Protein AF-A0A0Q9KBQ7-F1 (afdb_monomer_lite)

Foldseek 3Di:
DFAKDKDKDWPDPDAKDWDWDQDPVRDIDIDIFHDPPPDDDDDDVPDDDDTTDMDMDMDRRPPVRRVVVVLVCCVPPPDPDPDDD

Structure (mmCIF, N/CA/C/O backbone):
data_AF-A0A0Q9KBQ7-F1
#
_entry.id   AF-A0A0Q9KBQ7-F1
#
loop_
_atom_site.group_PDB
_atom_site.id
_a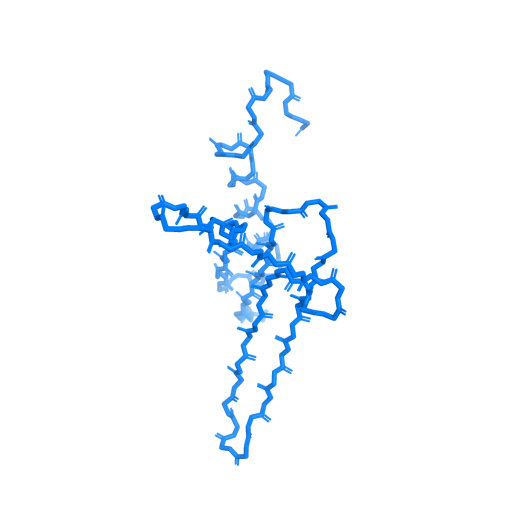tom_site.type_symbol
_atom_site.label_atom_id
_atom_site.label_alt_id
_atom_site.label_comp_id
_atom_site.label_asym_id
_atom_site.label_entity_id
_atom_site.label_seq_id
_atom_site.pdbx_PDB_ins_code
_atom_site.Cartn_x
_atom_site.Cartn_y
_atom_site.Cartn_z
_atom_site.occupancy
_atom_site.B_iso_or_equiv
_atom_site.auth_seq_id
_atom_site.auth_comp_id
_atom_site.auth_asym_id
_atom_site.auth_atom_id
_atom_site.pdbx_PDB_model_num
ATOM 1 N N . MET A 1 1 ? 17.089 1.569 -22.147 1.00 53.16 1 MET A N 1
ATOM 2 C CA . MET A 1 1 ? 17.091 0.533 -21.094 1.00 53.16 1 MET A CA 1
ATOM 3 C C . MET A 1 1 ? 15.737 0.588 -20.395 1.00 53.16 1 MET A C 1
ATOM 5 O O . MET A 1 1 ? 15.474 1.567 -19.711 1.00 53.16 1 MET A O 1
ATOM 9 N N . LYS A 1 2 ? 14.821 -0.345 -20.688 1.00 66.00 2 LYS A N 1
ATOM 10 C CA . LYS A 1 2 ? 13.483 -0.381 -20.071 1.00 66.00 2 LYS A CA 1
ATOM 11 C C . LYS A 1 2 ? 13.533 -1.364 -18.899 1.00 66.00 2 LYS A C 1
ATOM 13 O O . LYS A 1 2 ? 13.942 -2.501 -19.094 1.00 66.00 2 LYS A O 1
ATOM 18 N N . TYR A 1 3 ? 13.184 -0.899 -17.706 1.00 81.25 3 TYR A N 1
ATOM 19 C CA . TYR A 1 3 ? 13.089 -1.698 -16.486 1.00 81.25 3 TYR A CA 1
ATOM 20 C C . TYR A 1 3 ? 11.618 -1.819 -16.090 1.00 81.25 3 TYR A C 1
ATOM 22 O O . TYR A 1 3 ? 10.811 -0.932 -16.391 1.00 81.25 3 TYR A O 1
ATOM 30 N N . PHE A 1 4 ? 11.269 -2.940 -15.463 1.00 88.94 4 PHE A N 1
ATOM 31 C CA . PHE A 1 4 ? 9.926 -3.160 -14.952 1.00 88.94 4 PHE A CA 1
ATOM 32 C C . PHE A 1 4 ? 9.766 -2.486 -13.589 1.00 88.94 4 PHE A C 1
ATOM 34 O O . PHE A 1 4 ? 10.709 -2.425 -12.802 1.00 88.94 4 PHE A O 1
ATOM 41 N N . ILE A 1 5 ? 8.575 -1.956 -13.324 1.00 92.00 5 ILE A N 1
ATOM 42 C CA . ILE A 1 5 ? 8.254 -1.249 -12.084 1.00 92.00 5 ILE A CA 1
ATOM 43 C C . ILE A 1 5 ? 6.922 -1.743 -11.553 1.00 92.00 5 ILE A C 1
ATOM 45 O O . ILE A 1 5 ? 5.949 -1.827 -12.305 1.00 92.00 5 ILE A O 1
ATOM 49 N N . TYR A 1 6 ? 6.892 -1.987 -10.248 1.00 92.38 6 TYR A N 1
ATOM 50 C CA . TYR A 1 6 ? 5.681 -2.1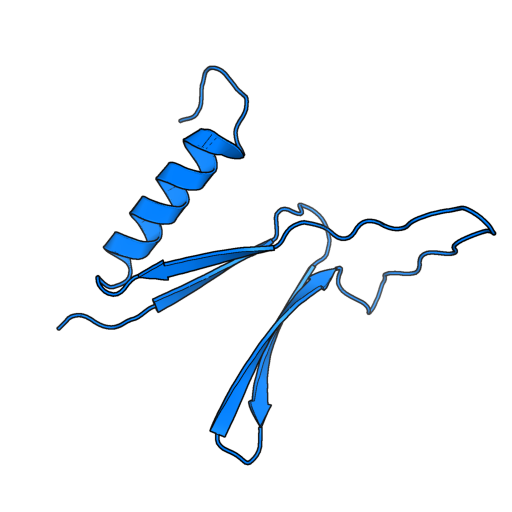46 -9.460 1.00 92.38 6 TYR A CA 1
ATOM 51 C C . TYR A 1 6 ? 5.489 -0.884 -8.621 1.00 92.38 6 TYR A C 1
ATOM 53 O O . TYR A 1 6 ? 6.392 -0.478 -7.894 1.00 92.38 6 TYR A O 1
ATOM 61 N N . GLY A 1 7 ? 4.337 -0.238 -8.756 1.00 91.81 7 GLY A N 1
ATOM 62 C CA . GLY A 1 7 ? 3.950 0.903 -7.939 1.00 91.81 7 GLY A CA 1
ATOM 63 C C . GLY A 1 7 ? 2.758 0.541 -7.070 1.00 91.81 7 GLY A C 1
ATOM 64 O O . GLY A 1 7 ? 1.828 -0.102 -7.556 1.00 91.81 7 GLY A O 1
ATOM 65 N N . PHE A 1 8 ? 2.739 1.044 -5.841 1.00 92.38 8 PHE A N 1
ATOM 66 C CA . PHE A 1 8 ? 1.669 0.816 -4.871 1.00 92.38 8 PHE A CA 1
ATOM 67 C C . PHE A 1 8 ? 1.170 2.154 -4.319 1.00 92.38 8 PHE A C 1
ATOM 69 O O . PHE A 1 8 ? 1.969 3.050 -4.043 1.00 92.38 8 PHE A O 1
ATOM 76 N N . ASN A 1 9 ? -0.143 2.299 -4.164 1.00 91.19 9 ASN A N 1
ATOM 77 C CA . ASN A 1 9 ? -0.765 3.449 -3.520 1.00 91.19 9 ASN A CA 1
ATOM 78 C C . ASN A 1 9 ? -1.948 3.010 -2.654 1.00 91.19 9 ASN A C 1
ATOM 80 O O . ASN A 1 9 ? -2.752 2.190 -3.086 1.00 91.19 9 ASN A O 1
ATOM 84 N N . LEU A 1 10 ? -2.055 3.544 -1.440 1.00 91.25 10 LEU A N 1
ATOM 85 C CA . LEU A 1 10 ? -3.189 3.283 -0.562 1.00 91.25 10 LEU A CA 1
ATOM 86 C C . LEU A 1 10 ? -4.196 4.424 -0.684 1.00 91.25 10 LEU A C 1
ATOM 88 O O . LEU A 1 10 ? -3.853 5.582 -0.442 1.00 91.25 10 LEU A O 1
ATOM 92 N N . VAL A 1 11 ? -5.446 4.097 -1.010 1.00 89.94 11 VAL A N 1
ATOM 93 C CA . VAL A 1 11 ? -6.560 5.051 -1.047 1.00 89.94 11 VAL A CA 1
ATOM 94 C C . VAL A 1 11 ? -7.011 5.320 0.386 1.00 89.94 11 VAL A C 1
ATOM 96 O O . VAL A 1 11 ? -8.031 4.824 0.859 1.00 89.94 11 VAL A O 1
ATOM 99 N N . TYR A 1 12 ? -6.183 6.063 1.113 1.00 87.75 12 TYR A N 1
ATOM 100 C CA . TYR A 1 12 ? -6.380 6.383 2.517 1.00 87.75 12 TYR A CA 1
ATOM 101 C C . TYR A 1 12 ? -5.614 7.654 2.877 1.00 87.75 12 TYR A C 1
ATOM 103 O O . TYR A 1 12 ? -4.438 7.789 2.555 1.00 87.75 12 TYR A O 1
ATOM 111 N N . SER A 1 13 ? -6.272 8.588 3.559 1.00 85.50 13 SER A N 1
ATOM 112 C CA . SER A 1 13 ? -5.664 9.852 3.993 1.00 85.50 13 SER A CA 1
ATOM 113 C C . SER A 1 13 ? -5.152 9.822 5.438 1.00 85.50 13 SER A C 1
ATOM 115 O O . SER A 1 13 ? -4.618 10.822 5.911 1.00 85.50 13 SER A O 1
ATOM 117 N N . GLY A 1 14 ? -5.369 8.718 6.162 1.00 86.88 14 GLY A N 1
ATOM 118 C CA . GLY A 1 14 ? -4.960 8.554 7.558 1.00 86.88 14 GLY A CA 1
ATOM 119 C C . GLY A 1 14 ? -3.588 7.894 7.721 1.00 86.88 14 GLY A C 1
ATOM 120 O O . GLY A 1 14 ? -2.827 7.742 6.768 1.00 86.88 14 GLY A O 1
ATOM 121 N N . ASN A 1 15 ? -3.279 7.469 8.950 1.00 87.50 15 ASN A N 1
ATOM 122 C CA . ASN A 1 15 ? -2.012 6.808 9.270 1.00 87.50 15 ASN A CA 1
ATOM 123 C C . ASN A 1 15 ? -1.912 5.423 8.607 1.00 87.50 15 ASN A C 1
ATOM 125 O O . ASN A 1 15 ? -2.675 4.510 8.935 1.00 87.50 15 ASN A O 1
ATOM 1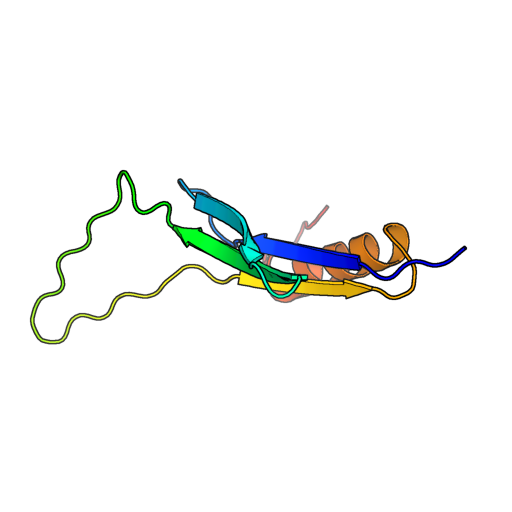29 N N . PHE A 1 16 ? -0.949 5.263 7.705 1.00 91.88 16 PHE A N 1
ATOM 130 C CA . PHE A 1 16 ? -0.711 4.028 6.970 1.00 91.88 16 PHE A CA 1
ATOM 131 C C . PHE A 1 16 ? 0.712 3.518 7.178 1.00 91.88 16 PHE A C 1
ATOM 133 O O . PHE A 1 16 ? 1.614 4.264 7.555 1.00 91.88 16 PHE A O 1
ATOM 140 N N . LEU A 1 17 ? 0.897 2.230 6.917 1.00 91.75 17 LEU A N 1
ATOM 141 C CA . LEU A 1 17 ? 2.194 1.579 6.838 1.00 91.75 17 LEU A CA 1
ATOM 142 C C . LEU A 1 17 ? 2.348 1.007 5.429 1.00 91.75 17 LEU A C 1
ATOM 144 O O . LEU A 1 17 ? 1.421 0.379 4.917 1.00 91.75 17 LEU A O 1
ATOM 148 N N . ALA A 1 18 ? 3.504 1.239 4.814 1.00 93.06 18 ALA A N 1
ATOM 149 C CA . ALA A 1 18 ? 3.932 0.581 3.588 1.00 93.06 18 ALA A CA 1
ATOM 150 C C . ALA A 1 18 ? 5.321 -0.002 3.851 1.00 93.06 18 ALA A C 1
ATOM 152 O O . ALA A 1 18 ? 6.246 0.746 4.160 1.00 93.06 18 ALA A O 1
ATOM 153 N N . ASP A 1 19 ? 5.435 -1.320 3.771 1.00 94.12 19 ASP A N 1
ATOM 154 C CA . ASP A 1 19 ? 6.623 -2.064 4.165 1.00 94.12 19 ASP A CA 1
ATOM 155 C C . ASP A 1 19 ? 7.031 -3.062 3.081 1.00 94.12 19 ASP A C 1
ATOM 157 O O . ASP A 1 19 ? 6.185 -3.593 2.351 1.00 94.12 19 ASP A O 1
ATOM 161 N N . VAL A 1 20 ? 8.337 -3.291 2.965 1.00 95.31 20 VAL A N 1
ATOM 162 C CA . VAL A 1 20 ? 8.919 -4.257 2.032 1.00 95.31 20 VAL A CA 1
ATOM 163 C C . VAL A 1 20 ? 9.916 -5.109 2.793 1.00 95.31 20 VAL A C 1
ATOM 165 O O . VAL A 1 20 ? 10.991 -4.644 3.163 1.00 95.31 20 VAL A O 1
ATOM 168 N N . GLU A 1 21 ? 9.568 -6.374 2.973 1.00 95.88 21 GLU A N 1
ATOM 169 C CA . GLU A 1 21 ? 10.416 -7.357 3.629 1.00 95.88 21 GLU A CA 1
ATOM 170 C C . GLU A 1 21 ? 11.001 -8.294 2.574 1.00 95.88 21 GLU A C 1
ATOM 172 O O . GLU A 1 21 ? 10.279 -8.784 1.704 1.00 95.88 21 GLU A O 1
ATOM 177 N N . VAL A 1 22 ? 12.309 -8.537 2.636 1.00 96.19 22 VAL A N 1
ATOM 178 C CA . VAL A 1 22 ? 12.977 -9.550 1.812 1.00 96.19 22 VAL A CA 1
ATOM 179 C C . VAL A 1 22 ? 13.346 -10.704 2.723 1.00 96.19 22 VAL A C 1
ATOM 181 O O . VAL A 1 22 ? 14.052 -10.509 3.713 1.00 96.19 22 VAL A O 1
ATOM 184 N N . ASP A 1 23 ? 12.834 -11.889 2.408 1.00 94.06 23 ASP A N 1
ATOM 185 C CA . ASP A 1 23 ? 13.108 -13.080 3.199 1.00 94.06 23 ASP A CA 1
ATOM 186 C C . ASP A 1 23 ? 14.478 -13.700 2.872 1.00 94.06 23 ASP A C 1
ATOM 188 O O . ASP A 1 23 ? 15.191 -13.299 1.952 1.00 94.06 23 ASP A O 1
ATOM 192 N N . GLN A 1 24 ? 14.847 -14.725 3.638 1.00 95.06 24 GLN A N 1
ATOM 193 C CA . GLN A 1 24 ? 16.088 -15.482 3.450 1.00 95.06 24 GLN A CA 1
ATOM 194 C C . GLN A 1 24 ? 16.171 -16.256 2.117 1.00 95.06 24 GLN A C 1
ATOM 196 O O . GLN A 1 24 ? 17.214 -16.835 1.822 1.00 95.06 24 GLN A O 1
ATOM 201 N N . TYR A 1 25 ? 15.080 -16.313 1.347 1.00 95.75 25 TYR A N 1
ATOM 202 C CA . TYR A 1 25 ? 14.987 -16.952 0.034 1.00 95.75 25 TYR A CA 1
ATOM 203 C C . TYR A 1 25 ? 14.933 -15.916 -1.102 1.00 95.75 25 TYR A C 1
ATOM 205 O O . TYR A 1 25 ? 14.474 -16.236 -2.200 1.00 95.75 25 TYR A O 1
ATOM 213 N N . ASP A 1 26 ? 15.373 -14.680 -0.842 1.00 93.50 26 ASP A N 1
ATOM 214 C CA . ASP A 1 26 ? 15.377 -13.556 -1.787 1.00 93.50 26 ASP A CA 1
ATOM 215 C C . ASP A 1 26 ? 13.982 -13.215 -2.352 1.00 93.50 26 ASP A C 1
ATOM 217 O O . ASP A 1 26 ? 13.845 -12.645 -3.439 1.00 93.50 26 ASP A O 1
ATOM 221 N N . THR A 1 27 ? 12.917 -13.533 -1.611 1.00 94.31 27 THR A N 1
ATOM 222 C CA . THR A 1 27 ? 11.544 -13.186 -1.985 1.00 94.31 27 THR A CA 1
ATOM 223 C C . THR A 1 27 ? 11.125 -11.893 -1.297 1.00 94.31 27 THR A C 1
ATOM 225 O O . THR A 1 27 ? 11.127 -11.790 -0.073 1.00 94.31 27 THR A O 1
ATOM 228 N N . ALA A 1 28 ? 10.720 -10.901 -2.092 1.00 94.31 28 ALA A N 1
ATOM 229 C CA . ALA A 1 28 ? 10.203 -9.635 -1.582 1.00 94.31 28 ALA A CA 1
ATOM 230 C C . ALA A 1 28 ? 8.687 -9.711 -1.336 1.00 94.31 28 ALA A C 1
ATOM 232 O O . ALA A 1 28 ? 7.908 -9.984 -2.254 1.00 94.31 28 ALA A O 1
ATOM 233 N N . ARG A 1 29 ? 8.257 -9.403 -0.113 1.00 95.00 29 ARG A N 1
ATOM 234 C CA . ARG A 1 29 ? 6.857 -9.203 0.265 1.00 95.00 29 ARG A CA 1
ATOM 235 C C . ARG A 1 29 ? 6.602 -7.720 0.494 1.00 95.00 29 ARG A C 1
ATOM 237 O O . ARG A 1 29 ? 7.214 -7.110 1.361 1.00 95.00 29 ARG A O 1
ATOM 244 N N . VAL A 1 30 ? 5.653 -7.162 -0.253 1.00 93.88 30 VAL A N 1
ATOM 245 C CA . VAL A 1 30 ? 5.174 -5.787 -0.062 1.00 93.88 30 VAL A CA 1
ATOM 246 C C . VAL A 1 30 ? 3.866 -5.825 0.721 1.00 93.88 30 VAL A C 1
ATOM 248 O O . VAL A 1 30 ? 2.920 -6.491 0.301 1.00 93.88 30 VAL A O 1
ATOM 251 N N . THR A 1 31 ? 3.802 -5.093 1.829 1.00 93.69 31 THR A N 1
ATOM 252 C CA . THR A 1 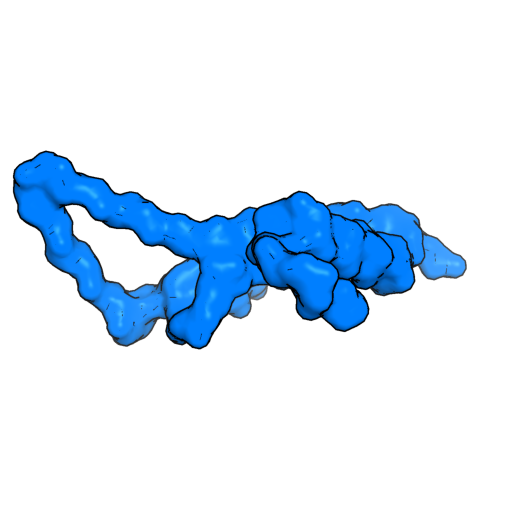31 ? 2.606 -4.970 2.673 1.00 93.69 31 THR A CA 1
ATOM 253 C C . THR A 1 31 ? 2.214 -3.505 2.780 1.00 93.69 31 THR A C 1
ATOM 255 O O . THR A 1 31 ? 3.056 -2.656 3.052 1.00 93.69 31 THR A O 1
ATOM 258 N N . MET A 1 32 ? 0.937 -3.183 2.574 1.00 93.31 32 MET A N 1
ATOM 259 C CA . MET A 1 32 ? 0.446 -1.811 2.685 1.00 93.31 32 MET A CA 1
ATOM 260 C C . MET A 1 32 ? -0.965 -1.786 3.266 1.00 93.31 32 MET A C 1
ATOM 262 O O . MET A 1 32 ? -1.830 -2.541 2.828 1.00 93.31 32 MET A O 1
ATOM 266 N N . GLY A 1 33 ? -1.203 -0.917 4.243 1.00 92.12 33 GLY A N 1
ATOM 267 C CA . GLY A 1 33 ? -2.491 -0.841 4.924 1.00 92.12 33 GLY A CA 1
ATOM 268 C C . GLY A 1 33 ? -2.499 0.159 6.071 1.00 92.12 33 GLY A C 1
ATOM 269 O O . GLY A 1 33 ? -1.607 0.999 6.191 1.00 92.12 33 GLY A O 1
ATOM 270 N N . ILE A 1 34 ? -3.522 0.072 6.922 1.00 91.31 34 ILE A N 1
ATOM 271 C CA . ILE A 1 34 ? -3.607 0.894 8.133 1.00 91.31 34 ILE A CA 1
ATOM 272 C C . ILE A 1 34 ? -2.448 0.537 9.066 1.00 91.31 34 ILE A C 1
ATOM 274 O O . ILE A 1 34 ? -2.132 -0.636 9.259 1.00 91.31 34 ILE A O 1
ATOM 278 N N . ASN A 1 35 ? -1.822 1.557 9.650 1.00 89.19 35 ASN A N 1
ATOM 279 C CA . ASN A 1 35 ? -0.728 1.360 10.589 1.00 89.19 35 ASN A CA 1
ATOM 280 C C . ASN A 1 35 ? -1.226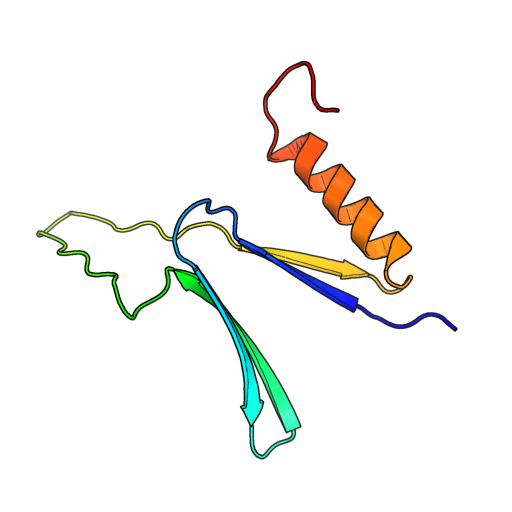 0.677 11.885 1.00 89.19 35 ASN A C 1
ATOM 282 O O . ASN A 1 35 ? -2.061 1.262 12.580 1.00 89.19 35 ASN A O 1
ATOM 286 N N . PRO A 1 36 ? -0.699 -0.508 12.254 1.00 84.38 36 PRO A N 1
ATOM 287 C CA . PRO A 1 36 ? -1.186 -1.271 13.404 1.00 84.38 36 PRO A CA 1
ATOM 288 C C . PRO A 1 36 ? -0.802 -0.669 14.765 1.00 84.38 36 PRO A C 1
ATOM 290 O O . PRO A 1 36 ? -1.422 -1.002 15.767 1.00 84.38 36 PRO A O 1
ATOM 293 N N . PHE A 1 37 ? 0.199 0.218 14.838 1.00 81.25 37 PHE A N 1
ATOM 294 C CA . PHE A 1 37 ? 0.753 0.683 16.120 1.00 81.25 37 PHE A CA 1
ATOM 295 C C . PHE A 1 37 ? -0.209 1.578 16.926 1.00 81.25 37 PHE A C 1
ATOM 297 O O . PHE A 1 37 ? -0.143 1.618 18.149 1.00 81.25 37 PHE A O 1
ATOM 304 N N . TYR A 1 38 ? -1.117 2.285 16.247 1.00 76.31 38 TYR A N 1
ATOM 305 C CA . TYR A 1 38 ? -2.103 3.189 16.862 1.00 76.31 38 TYR A CA 1
ATOM 306 C C . TYR A 1 38 ? -3.537 2.900 16.396 1.00 76.31 38 TYR A C 1
ATOM 308 O O . TYR A 1 38 ? -4.391 3.784 16.429 1.00 76.31 38 TYR A O 1
ATOM 316 N N . PHE A 1 39 ? -3.804 1.682 15.923 1.00 83.94 39 PHE A N 1
ATOM 317 C CA . PHE A 1 39 ? -5.107 1.308 15.388 1.00 83.94 39 PHE A CA 1
ATOM 318 C C . PHE A 1 39 ? -5.693 0.121 16.150 1.00 83.94 39 PHE A C 1
ATOM 320 O O . PHE A 1 39 ? -5.140 -0.976 16.136 1.00 83.94 39 PHE A O 1
ATOM 327 N N . SER A 1 40 ? -6.843 0.339 16.782 1.00 86.00 40 SER A N 1
ATOM 328 C CA . SER A 1 40 ? -7.683 -0.712 17.348 1.00 86.00 40 SER A CA 1
ATOM 329 C C . SER A 1 40 ? -9.121 -0.510 16.883 1.00 86.00 40 SER A C 1
ATOM 331 O O . SER A 1 40 ? -9.629 0.610 16.854 1.00 86.00 40 SER A O 1
ATOM 333 N N . TRP A 1 41 ? -9.774 -1.603 16.497 1.00 87.75 41 TRP A N 1
ATOM 334 C CA . TRP A 1 41 ? -11.175 -1.602 16.096 1.00 87.75 41 TRP A CA 1
ATOM 335 C C . TRP A 1 41 ? -11.881 -2.760 16.793 1.00 87.75 41 TRP A C 1
ATOM 337 O O . TRP A 1 41 ? -11.515 -3.919 16.596 1.00 87.75 41 TRP A O 1
ATOM 347 N N . GLN A 1 42 ? -12.858 -2.444 17.639 1.00 91.44 42 GLN A N 1
ATOM 348 C CA . GLN A 1 42 ? -13.712 -3.438 18.279 1.00 91.44 42 GLN A CA 1
ATOM 349 C C . GLN A 1 42 ? -14.887 -3.734 17.347 1.00 91.44 42 GLN A C 1
ATOM 351 O O . GLN A 1 42 ? -15.486 -2.805 16.816 1.00 91.44 42 GLN A O 1
ATOM 356 N N . LEU A 1 43 ? -15.164 -5.018 17.116 1.00 93.56 43 LEU A N 1
ATOM 357 C CA . LEU A 1 43 ? -16.294 -5.475 16.311 1.00 93.56 43 LEU A CA 1
ATOM 358 C C . LEU A 1 43 ? -17.285 -6.204 17.205 1.00 93.56 43 LEU A C 1
ATOM 360 O O . LEU A 1 43 ? -16.949 -7.235 17.790 1.00 93.56 43 LEU A O 1
ATOM 364 N N . GLU A 1 44 ? -18.500 -5.682 17.276 1.00 95.31 44 GLU A N 1
ATOM 365 C CA . GLU A 1 44 ? -19.621 -6.357 17.918 1.00 95.31 44 GLU A CA 1
ATOM 366 C C . GLU A 1 44 ? -20.233 -7.423 16.987 1.00 95.31 44 GLU A C 1
ATOM 368 O O . GLU A 1 44 ? -20.008 -7.415 15.769 1.00 95.31 44 GLU A O 1
ATOM 373 N N . PRO A 1 45 ? -21.017 -8.379 17.520 1.00 93.94 45 PRO A N 1
ATOM 374 C CA . PRO A 1 45 ? -21.654 -9.402 16.700 1.00 93.94 45 PRO A CA 1
ATOM 375 C C . PRO A 1 45 ? -22.503 -8.797 15.572 1.00 93.94 45 PRO A C 1
ATOM 377 O O . PRO A 1 45 ? -23.473 -8.083 15.815 1.00 93.94 45 PRO A O 1
ATOM 380 N N . GLY A 1 46 ? -22.154 -9.128 14.327 1.00 94.31 46 GLY A N 1
ATOM 381 C CA . GLY A 1 46 ? -22.835 -8.633 13.126 1.00 94.31 46 GLY A CA 1
ATOM 382 C C . GLY A 1 46 ? -22.219 -7.375 12.508 1.00 94.31 46 GLY A C 1
ATOM 383 O O . GLY A 1 46 ? -22.640 -6.982 11.421 1.00 94.31 46 GLY A O 1
ATOM 384 N N . GLU A 1 47 ? -21.211 -6.770 13.139 1.00 94.44 47 GLU A N 1
ATOM 385 C CA . GLU A 1 47 ? -20.447 -5.677 12.540 1.00 94.44 47 GLU A CA 1
ATOM 386 C C . GLU A 1 47 ? -19.405 -6.190 11.539 1.00 94.44 47 GLU A C 1
ATOM 388 O O . GLU A 1 47 ? -18.922 -7.322 11.612 1.00 94.44 47 GLU A O 1
ATOM 393 N N . ALA A 1 48 ? -19.039 -5.328 10.592 1.00 92.31 48 ALA A N 1
ATOM 394 C CA . ALA A 1 48 ? -18.018 -5.602 9.594 1.00 92.31 48 ALA A CA 1
ATOM 395 C C . ALA A 1 48 ? -17.007 -4.457 9.550 1.00 92.31 48 ALA A C 1
ATOM 397 O O . ALA A 1 48 ? -17.364 -3.284 9.666 1.00 92.31 48 ALA A O 1
ATOM 398 N N . PHE A 1 49 ? -15.744 -4.809 9.331 1.00 91.19 49 PHE A N 1
ATOM 399 C CA . PHE A 1 49 ? -14.670 -3.852 9.122 1.00 91.19 49 PHE A CA 1
ATOM 400 C C . PHE A 1 49 ? -14.213 -3.888 7.666 1.00 91.19 49 PHE A C 1
ATOM 402 O O . PHE A 1 49 ? -13.913 -4.956 7.135 1.00 91.19 49 PHE A O 1
ATOM 409 N N . GLN A 1 50 ? -14.128 -2.718 7.033 1.00 88.50 50 GLN A N 1
ATOM 410 C CA . GLN A 1 50 ? -13.627 -2.574 5.671 1.00 88.50 50 GLN A CA 1
ATOM 411 C C . GLN A 1 50 ? -12.285 -1.846 5.695 1.00 88.50 50 GLN A C 1
ATOM 413 O O . GLN A 1 50 ? -12.191 -0.701 6.137 1.00 88.50 50 GLN A O 1
ATOM 418 N N . THR A 1 51 ? -11.244 -2.498 5.181 1.00 90.81 51 THR A N 1
ATOM 419 C CA . THR A 1 51 ? -9.932 -1.870 5.011 1.00 90.81 51 THR A CA 1
ATOM 420 C C . THR A 1 51 ? -9.932 -0.914 3.814 1.00 90.81 51 THR A C 1
ATOM 422 O O . THR A 1 51 ? -10.673 -1.148 2.850 1.00 90.81 51 THR A O 1
ATOM 425 N N . PRO A 1 52 ? -9.063 0.113 3.818 1.00 89.44 52 PRO A N 1
ATOM 426 C CA . PRO A 1 52 ? -8.836 0.956 2.654 1.00 89.44 52 PRO A CA 1
ATOM 427 C C . PRO A 1 52 ? -8.359 0.152 1.442 1.00 89.44 52 PRO A C 1
ATOM 429 O O . PRO A 1 52 ? -7.733 -0.901 1.581 1.00 89.44 52 PRO A O 1
ATOM 432 N N . GLU A 1 53 ? -8.633 0.666 0.247 1.00 90.19 53 GLU A N 1
ATOM 433 C CA . GLU A 1 53 ? -8.258 0.010 -1.004 1.00 90.19 53 GLU A CA 1
ATOM 434 C C . GLU A 1 53 ? -6.790 0.285 -1.350 1.00 90.19 53 GLU A C 1
ATOM 436 O O . GLU A 1 53 ? -6.335 1.430 -1.344 1.00 90.19 53 GLU A O 1
ATOM 441 N N . ALA A 1 54 ? -6.045 -0.764 -1.695 1.00 90.88 54 ALA A N 1
ATOM 442 C CA . ALA A 1 54 ? -4.698 -0.649 -2.238 1.00 90.88 54 ALA A CA 1
ATOM 443 C C . ALA A 1 54 ? -4.735 -0.734 -3.770 1.00 90.88 54 ALA A C 1
ATOM 445 O O . ALA A 1 54 ? -5.195 -1.716 -4.353 1.00 90.88 54 ALA A O 1
ATOM 446 N N . VAL A 1 55 ? -4.210 0.291 -4.431 1.00 91.50 55 VAL A N 1
ATOM 447 C CA . VAL A 1 55 ? -4.005 0.345 -5.875 1.00 91.50 55 VAL A CA 1
ATOM 448 C C . VAL A 1 55 ? -2.604 -0.159 -6.200 1.00 91.50 55 VAL A C 1
ATOM 450 O O . VAL A 1 55 ? -1.613 0.354 -5.680 1.00 91.50 55 VAL A O 1
ATOM 453 N N . MET A 1 56 ? -2.518 -1.126 -7.113 1.00 91.81 56 MET A N 1
ATOM 454 C CA . MET A 1 56 ? -1.258 -1.657 -7.631 1.00 91.81 56 MET A CA 1
ATOM 455 C C . MET A 1 56 ? -1.165 -1.441 -9.142 1.00 91.81 56 MET A C 1
ATOM 457 O O . MET A 1 56 ? -2.117 -1.688 -9.882 1.00 91.81 56 MET A O 1
ATOM 461 N N . VAL A 1 57 ? 0.005 -1.004 -9.605 1.00 91.94 57 VAL A N 1
ATOM 462 C CA . VAL A 1 57 ? 0.304 -0.768 -11.020 1.00 91.94 57 VAL A CA 1
ATOM 463 C C . VAL A 1 57 ? 1.601 -1.470 -11.3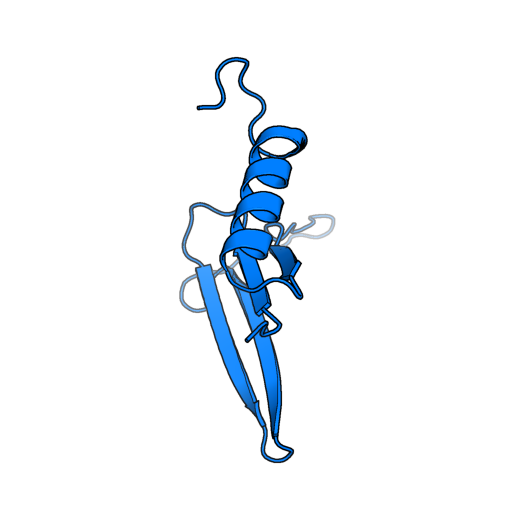98 1.00 91.94 57 VAL A C 1
ATOM 465 O O . VAL A 1 57 ? 2.596 -1.367 -10.688 1.00 91.94 57 VAL A O 1
ATOM 468 N N . TYR A 1 58 ? 1.606 -2.114 -12.562 1.00 91.81 58 TYR A N 1
ATOM 469 C CA . TYR A 1 58 ? 2.806 -2.640 -13.205 1.00 91.81 58 TYR A CA 1
ATOM 470 C C . TYR A 1 58 ? 3.102 -1.875 -14.501 1.00 91.81 58 TYR A C 1
ATOM 472 O O . TYR A 1 58 ? 2.191 -1.583 -15.277 1.00 91.81 58 TYR A O 1
ATOM 480 N N . SER A 1 59 ? 4.376 -1.577 -14.761 1.00 91.56 59 SER A N 1
ATOM 481 C CA . SER A 1 59 ? 4.841 -0.975 -16.016 1.00 91.56 59 SER A CA 1
ATOM 482 C C . SER A 1 59 ? 6.146 -1.613 -16.476 1.00 91.56 59 SER A C 1
ATOM 484 O O . SER A 1 59 ? 7.149 -1.546 -15.771 1.00 91.56 59 SER A O 1
ATOM 486 N N . GLY A 1 60 ? 6.163 -2.152 -17.697 1.00 91.88 60 GLY A N 1
ATOM 487 C CA . GLY A 1 60 ? 7.390 -2.573 -18.388 1.00 91.88 60 GLY A CA 1
ATOM 488 C C . GLY A 1 60 ? 8.119 -1.431 -19.113 1.00 91.88 60 GLY A C 1
ATOM 489 O O . GLY A 1 60 ? 9.126 -1.657 -19.779 1.00 91.88 60 GLY A O 1
ATOM 490 N N . GLU A 1 61 ? 7.609 -0.198 -19.033 1.00 90.19 61 GLU A N 1
ATOM 491 C CA . GLU A 1 61 ? 8.137 0.968 -19.757 1.00 90.19 61 GLU A CA 1
ATOM 492 C C . GLU A 1 61 ? 8.871 1.967 -18.852 1.00 90.19 61 GLU A C 1
ATOM 494 O O . GLU A 1 61 ? 9.034 3.137 -19.208 1.00 90.19 61 GLU A O 1
ATOM 499 N N . GLY A 1 62 ? 9.303 1.527 -17.670 1.00 88.94 62 GLY A N 1
ATOM 500 C CA . GLY A 1 62 ? 9.896 2.394 -16.659 1.00 88.94 62 GLY A CA 1
ATOM 501 C C . GLY A 1 62 ? 8.887 3.356 -16.016 1.00 88.94 62 GLY A C 1
ATOM 502 O O . GLY A 1 62 ? 7.664 3.180 -16.115 1.00 88.94 62 GLY A O 1
ATOM 503 N N . LEU A 1 63 ? 9.420 4.384 -15.341 1.00 88.44 63 LEU A N 1
ATOM 504 C CA . LEU A 1 63 ? 8.652 5.297 -14.480 1.00 88.44 63 LEU A CA 1
ATOM 505 C C . LEU A 1 63 ? 7.607 6.087 -15.264 1.00 88.44 63 LEU A C 1
ATOM 507 O O . LEU A 1 63 ? 6.473 6.215 -14.817 1.00 88.44 63 LEU A O 1
ATOM 511 N N . GLY A 1 64 ? 7.948 6.543 -16.472 1.00 89.19 64 GLY A N 1
ATOM 512 C CA . GLY A 1 64 ? 7.018 7.305 -17.306 1.00 89.19 64 GLY A CA 1
ATOM 513 C C . GLY A 1 64 ? 5.758 6.516 -17.676 1.00 89.19 64 GLY A C 1
ATOM 514 O O . GLY A 1 64 ? 4.662 7.075 -17.677 1.00 89.19 64 GLY A O 1
ATOM 515 N N . GLY A 1 65 ? 5.894 5.215 -17.959 1.00 88.38 65 GLY A N 1
ATOM 516 C CA . GLY A 1 65 ? 4.748 4.334 -18.205 1.00 88.38 65 GLY A CA 1
ATOM 517 C C . GLY A 1 65 ? 3.879 4.164 -16.961 1.00 88.38 65 GLY A C 1
ATOM 518 O O . GLY A 1 65 ? 2.663 4.336 -17.031 1.00 88.38 65 GLY A O 1
ATOM 519 N N . MET A 1 66 ? 4.514 3.927 -15.810 1.00 91.81 66 MET A N 1
ATOM 520 C CA . MET A 1 66 ? 3.831 3.782 -14.524 1.00 91.81 66 MET A CA 1
ATOM 521 C C . MET A 1 66 ? 3.033 5.045 -14.168 1.00 91.81 66 MET A C 1
ATOM 523 O O . MET A 1 66 ? 1.848 4.950 -13.852 1.00 91.81 66 MET A O 1
ATOM 527 N N . SER A 1 67 ? 3.643 6.230 -14.281 1.00 89.19 67 SER A N 1
ATOM 528 C CA . SER A 1 67 ? 2.975 7.504 -13.998 1.00 89.19 67 SER A CA 1
ATOM 529 C C . SER A 1 67 ? 1.738 7.699 -14.874 1.00 89.19 67 SER A C 1
ATOM 531 O O . SER A 1 67 ? 0.674 8.028 -14.357 1.00 89.19 67 SER A O 1
ATOM 533 N N . ARG A 1 68 ? 1.820 7.434 -16.188 1.00 90.69 68 ARG A N 1
ATOM 534 C CA . ARG A 1 68 ? 0.659 7.553 -17.092 1.00 90.69 68 ARG A CA 1
ATOM 535 C C . ARG A 1 68 ? -0.493 6.626 -16.697 1.00 90.69 68 ARG A C 1
ATOM 537 O O . ARG A 1 68 ? -1.649 7.044 -16.769 1.00 90.69 68 ARG A O 1
ATOM 544 N N . ILE A 1 69 ? -0.192 5.396 -16.271 1.00 88.00 69 ILE A N 1
ATOM 545 C CA . ILE A 1 69 ? -1.210 4.449 -15.792 1.00 88.00 69 ILE A CA 1
ATOM 546 C C . ILE A 1 69 ? -1.880 4.990 -14.523 1.00 88.00 69 ILE A C 1
ATOM 548 O O . ILE A 1 69 ? -3.110 5.019 -14.460 1.00 88.00 69 ILE A O 1
ATOM 552 N N . TYR A 1 70 ? -1.096 5.495 -13.565 1.00 86.94 70 TYR A N 1
ATOM 553 C CA . TYR A 1 70 ? -1.620 6.113 -12.344 1.00 86.94 70 TYR A CA 1
ATOM 554 C C . TYR A 1 70 ? -2.516 7.319 -12.628 1.00 86.94 70 TYR A C 1
ATOM 556 O O . TYR A 1 70 ? -3.653 7.358 -12.164 1.00 86.94 70 TYR A O 1
ATOM 564 N N . HIS A 1 71 ? -2.049 8.276 -13.434 1.00 86.88 71 HIS A N 1
ATOM 565 C CA . HIS A 1 71 ? -2.834 9.464 -13.784 1.00 86.88 71 HIS A CA 1
ATOM 566 C C . HIS A 1 71 ? -4.161 9.093 -14.455 1.00 86.88 71 HIS A C 1
ATOM 568 O O . HIS A 1 71 ? -5.207 9.649 -14.115 1.00 86.88 71 HIS A O 1
ATOM 574 N N . LYS A 1 72 ? -4.147 8.114 -15.371 1.00 86.19 72 LYS A N 1
ATOM 575 C CA . LYS A 1 72 ? -5.370 7.616 -16.009 1.00 86.19 72 LYS A CA 1
ATOM 576 C C . LYS A 1 72 ? -6.320 6.991 -14.989 1.00 86.19 72 LYS A C 1
ATOM 578 O O . LYS A 1 72 ? -7.520 7.259 -15.043 1.00 86.19 72 LYS A O 1
ATOM 583 N N . LEU A 1 73 ? -5.809 6.169 -14.072 1.00 84.56 73 LEU A N 1
ATOM 584 C CA . LEU A 1 73 ? -6.624 5.513 -13.052 1.00 84.56 73 LEU A CA 1
ATOM 585 C C . LEU A 1 73 ? -7.280 6.537 -12.119 1.00 84.56 73 LEU A C 1
ATOM 587 O O . LEU A 1 73 ? -8.498 6.503 -11.946 1.00 84.56 73 LEU A O 1
ATOM 591 N N . TYR A 1 74 ? -6.503 7.483 -11.583 1.00 83.06 74 TYR A N 1
ATOM 592 C CA . TYR A 1 74 ? -7.031 8.494 -10.668 1.00 83.06 74 TYR A CA 1
ATOM 593 C C . TYR A 1 74 ? -8.103 9.357 -11.322 1.00 83.06 74 TYR A C 1
ATOM 595 O O . TYR A 1 74 ? -9.172 9.535 -10.744 1.00 83.06 74 TYR A O 1
ATOM 603 N N . ARG A 1 75 ? -7.880 9.800 -12.563 1.00 80.00 75 ARG A N 1
ATOM 604 C CA . ARG A 1 75 ? -8.850 10.620 -13.296 1.00 80.00 75 ARG A CA 1
ATOM 605 C C . ARG A 1 75 ? -10.143 9.879 -13.647 1.00 80.00 75 ARG A C 1
ATOM 607 O O . ARG A 1 75 ? -11.188 10.505 -13.733 1.00 80.00 75 ARG A O 1
ATOM 614 N N . THR A 1 76 ? -10.080 8.574 -13.906 1.00 76.94 76 THR A N 1
ATOM 615 C CA . THR A 1 76 ? -11.245 7.822 -14.411 1.00 76.94 76 THR A CA 1
ATOM 616 C C . THR A 1 76 ? -12.040 7.107 -13.329 1.00 76.94 76 THR A C 1
ATOM 618 O O . THR A 1 76 ? -13.213 6.815 -13.551 1.00 76.94 76 THR A O 1
ATOM 621 N N . ARG A 1 77 ? -11.421 6.776 -12.189 1.00 73.94 77 ARG A N 1
ATOM 622 C CA . ARG A 1 77 ? -12.038 5.903 -11.178 1.00 73.94 77 ARG A CA 1
ATOM 623 C C . ARG A 1 77 ? -11.982 6.423 -9.745 1.00 73.94 77 ARG A C 1
ATOM 625 O O . ARG A 1 77 ? -12.723 5.899 -8.921 1.00 73.94 77 ARG A O 1
ATOM 632 N N . LEU A 1 78 ? -11.157 7.429 -9.447 1.00 70.56 78 LEU A N 1
ATOM 633 C CA . LEU A 1 78 ? -10.937 7.897 -8.072 1.00 70.56 78 LEU A CA 1
ATOM 634 C C . LEU A 1 78 ? -11.424 9.336 -7.854 1.00 70.56 78 LEU A C 1
ATOM 636 O O . LEU A 1 78 ? -12.191 9.606 -6.934 1.00 70.56 78 LEU A O 1
ATOM 640 N N . CYS A 1 79 ? -11.041 10.260 -8.732 1.00 68.00 79 CYS A N 1
ATOM 641 C CA . CYS A 1 79 ? -11.511 11.639 -8.713 1.00 68.00 79 CYS A CA 1
ATOM 642 C C . CYS A 1 79 ? -12.886 11.722 -9.390 1.00 68.00 79 CYS A C 1
ATOM 644 O O . CYS A 1 79 ? -12.992 11.576 -10.603 1.00 68.00 79 CYS A O 1
ATOM 646 N N . ARG A 1 80 ? -13.945 11.961 -8.607 1.00 59.41 80 ARG A N 1
ATOM 647 C CA . ARG A 1 80 ? -15.330 12.111 -9.102 1.00 59.41 80 ARG A CA 1
ATOM 648 C C . ARG A 1 80 ? -15.748 13.566 -9.393 1.00 59.41 80 ARG A C 1
ATOM 650 O O . ARG A 1 80 ? -16.922 13.811 -9.638 1.00 59.41 80 ARG A O 1
ATOM 657 N N . GLY A 1 81 ? -14.828 14.532 -9.328 1.00 53.91 81 GLY A N 1
ATOM 658 C CA . GLY A 1 81 ? -15.123 15.947 -9.595 1.00 53.91 81 GLY A CA 1
ATOM 659 C C . GLY A 1 81 ? -15.044 16.298 -11.086 1.00 53.91 81 GLY A C 1
ATOM 660 O O . GLY A 1 81 ? -14.140 15.828 -11.770 1.00 53.91 81 GLY A O 1
ATOM 661 N N . GLU A 1 82 ? -15.942 17.165 -11.574 1.00 53.59 82 GLU A N 1
ATOM 662 C CA . GLU A 1 82 ? -15.954 17.675 -12.965 1.00 53.59 82 GLU A CA 1
ATOM 663 C C . GLU A 1 82 ? -14.685 18.461 -13.346 1.00 53.59 82 GLU A C 1
ATOM 665 O O . GLU A 1 82 ? -14.415 18.682 -14.525 1.00 53.59 82 GLU A O 1
ATOM 670 N N . ILE A 1 83 ? -13.871 18.835 -12.356 1.00 54.47 83 ILE A N 1
ATOM 671 C CA . ILE A 1 83 ? -12.605 19.551 -12.518 1.00 54.47 83 ILE A CA 1
ATOM 672 C C . ILE A 1 83 ? -11.484 18.689 -11.918 1.00 54.47 83 ILE A C 1
ATOM 674 O O . ILE A 1 83 ? -10.998 18.937 -10.817 1.00 54.47 83 ILE A O 1
ATOM 678 N N . ALA A 1 84 ? -11.106 17.615 -12.606 1.00 44.75 84 ALA A N 1
ATOM 679 C CA . ALA A 1 84 ? -9.881 16.882 -12.297 1.00 44.75 84 ALA A CA 1
ATOM 680 C C . ALA A 1 84 ? -8.735 17.495 -13.123 1.00 44.75 84 ALA A C 1
ATOM 682 O O . ALA A 1 84 ? -8.788 17.426 -14.351 1.00 44.75 84 ALA A O 1
ATOM 683 N N . CYS A 1 85 ? -7.783 18.125 -12.417 1.00 40.72 85 CYS A N 1
ATOM 684 C CA . CYS A 1 85 ? -6.585 18.838 -12.902 1.00 40.72 85 CYS A CA 1
ATOM 685 C C . CYS A 1 85 ? -5.917 18.205 -14.137 1.00 40.72 85 CYS A C 1
ATOM 687 O O . CYS A 1 85 ? -5.675 16.972 -14.114 1.00 40.72 85 CYS A O 1
#

Sequence (85 aa):
MKYFIYGFNLVYSGNFLADVEVDQYDTARVTMGINPFYFSWQLEPGEAFQTPEAVMVYSGEGLGGMSRIYHKLYRTRLCRGEIAC

Radius of gyration: 16.67 Å; chains: 1; bounding box: 40×36×39 Å

pLDDT: mean 85.96, std 12.04, range [40.72, 96.19]

Secondary structure (DSSP, 8-state):
----EEEEEEE-SS-EEEEEEE-TTS-EEEEEEE-GGG------TT----PPEEEEEEESSHHHHHHHHHHHHIIIII--SS---